Protein AF-A0A8G1UFB9-F1 (afdb_monomer_lite)

Organism: NCBI:txid88074

Secondary structure (DSSP, 8-state):
----PPPHHHHHHHGGGGHHHHHHHHHHHHHHHHHHPPPEEEEE--SSS-S-HHHHHHTT-EEETTSPEEETTEEESSTT-TTS-HHHHTT---EEEEESSTTGGGEEEPPPEEETTEEE--EEE-STTHHHHHTSSSTTTTHHHHHHHHHHHHT-

Foldseek 3Di:
DDDDDDPLVVLQVCAVVCQVVQLVLLVQLLVQLLVQAAWKKAKAADPPPPQDPQSVVSHRPIDGLLDFTRGPPDTASFALGPPDDCVRRPPGPMHMDIGSRQQSVQWDKAGWDDDRSDIDIDIDGPDVCSVVQCCGPDGSHVSNVVSNVVSVVVVD

Sequence (156 aa):
MARLELPADIAERLAPLLRRHTERLAEEVAEEARRRAPAAKTWHTQEDGNARPSHQAADGQTVPAPLPFSVGNTTLDRPRDPDGPVEETAGCRCTVTEDPEAVAATITAGKAATSGTRVRATVTCDYPRAAEAEYAHGDGSHFMGAAASEVANRHR

Radius of gyration: 22.34 Å; chains: 1; bounding box: 70×24×60 Å

Structure (mmCIF, N/CA/C/O backbone):
data_AF-A0A8G1UFB9-F1
#
_entry.id   AF-A0A8G1UFB9-F1
#
loop_
_atom_site.group_PDB
_atom_site.id
_atom_site.type_symbol
_atom_site.label_atom_id
_atom_site.label_alt_id
_atom_site.label_comp_id
_atom_site.label_asym_id
_atom_site.label_entity_id
_atom_site.label_seq_id
_atom_site.pdbx_PDB_ins_code
_atom_site.Cartn_x
_atom_site.Cartn_y
_atom_site.Cartn_z
_atom_site.occupancy
_atom_site.B_iso_or_equiv
_atom_site.auth_seq_id
_atom_site.auth_comp_id
_atom_site.auth_asym_id
_atom_site.auth_atom_id
_atom_site.pdbx_PDB_model_num
ATOM 1 N N . MET A 1 1 ? -44.504 2.235 21.136 1.00 54.19 1 MET A N 1
ATOM 2 C CA . MET A 1 1 ? -43.223 1.494 21.158 1.00 54.19 1 MET A CA 1
ATOM 3 C C . MET A 1 1 ? -42.337 2.179 22.189 1.00 54.19 1 MET A C 1
ATOM 5 O O . MET A 1 1 ? -42.102 3.369 22.033 1.00 54.19 1 MET A O 1
ATOM 9 N N . ALA A 1 2 ? -41.956 1.512 23.282 1.00 59.94 2 ALA A N 1
ATOM 10 C CA . ALA A 1 2 ? -41.080 2.115 24.291 1.00 59.94 2 ALA A CA 1
ATOM 11 C C . ALA A 1 2 ? -39.619 1.987 23.825 1.00 59.94 2 ALA A C 1
ATOM 13 O O . ALA A 1 2 ? -39.146 0.874 23.612 1.00 59.94 2 ALA A O 1
ATOM 14 N N . ARG A 1 3 ? -38.931 3.117 23.622 1.00 69.81 3 ARG A N 1
ATOM 15 C CA . ARG A 1 3 ? -37.498 3.190 23.299 1.00 69.81 3 ARG A CA 1
ATOM 16 C C . ARG A 1 3 ? -36.803 3.841 24.490 1.00 69.81 3 ARG A C 1
ATOM 18 O O . ARG A 1 3 ? -37.131 4.970 24.834 1.00 69.81 3 ARG A O 1
ATOM 25 N N . LEU A 1 4 ? -35.887 3.117 25.119 1.00 73.81 4 LEU A N 1
ATOM 26 C CA . LEU A 1 4 ? -35.031 3.628 26.184 1.00 73.81 4 LEU A CA 1
ATOM 27 C C . LEU A 1 4 ? -33.606 3.698 25.634 1.00 73.81 4 LEU A C 1
ATOM 29 O O . LEU A 1 4 ? -33.082 2.685 25.176 1.00 73.81 4 LEU A O 1
ATOM 33 N N . GLU A 1 5 ? -32.999 4.879 25.663 1.00 79.31 5 GLU A N 1
ATOM 34 C CA . GLU A 1 5 ? -31.569 5.044 25.400 1.00 79.31 5 GLU A CA 1
ATOM 35 C C . GLU A 1 5 ? -30.825 5.042 26.733 1.00 79.31 5 GLU A C 1
ATOM 37 O O . GLU A 1 5 ? -31.351 5.511 27.746 1.00 79.31 5 GLU A O 1
ATOM 42 N N . LEU A 1 6 ? -29.621 4.470 26.752 1.00 79.12 6 LEU A N 1
ATOM 43 C CA . LEU A 1 6 ? -28.806 4.497 27.958 1.00 79.12 6 LEU A CA 1
ATOM 44 C C . LEU A 1 6 ? -28.476 5.956 28.297 1.00 79.12 6 LEU A C 1
ATOM 46 O O . LEU A 1 6 ? -28.039 6.694 27.409 1.00 79.12 6 LEU A O 1
ATOM 50 N N . PRO A 1 7 ? -28.658 6.379 29.556 1.00 83.31 7 PRO A N 1
ATOM 51 C CA . PRO A 1 7 ? -28.252 7.710 29.966 1.00 83.31 7 PRO A CA 1
ATOM 52 C C . PRO A 1 7 ? -26.728 7.867 29.808 1.00 83.31 7 PRO A C 1
ATOM 54 O O . PRO A 1 7 ? -25.963 6.896 29.869 1.00 83.31 7 PRO A O 1
ATOM 57 N N . ALA A 1 8 ? -26.292 9.098 29.522 1.00 79.88 8 ALA A N 1
ATOM 58 C CA . ALA A 1 8 ? -24.914 9.394 29.121 1.00 79.88 8 ALA A CA 1
ATOM 59 C C . ALA A 1 8 ? -23.877 8.981 30.182 1.00 79.88 8 ALA A C 1
ATOM 61 O O . ALA A 1 8 ? -22.790 8.530 29.830 1.00 79.88 8 ALA A O 1
ATOM 62 N N . ASP A 1 9 ? -24.241 9.044 31.463 1.00 84.69 9 ASP A N 1
ATOM 63 C CA . ASP A 1 9 ? -23.411 8.632 32.598 1.00 84.69 9 ASP A CA 1
ATOM 64 C C . ASP A 1 9 ? -23.042 7.138 32.551 1.00 84.69 9 ASP A C 1
ATOM 66 O O . ASP A 1 9 ? -21.901 6.756 32.820 1.00 84.69 9 ASP A O 1
ATOM 70 N N . ILE A 1 10 ? -23.986 6.276 32.166 1.00 86.06 10 ILE A N 1
ATOM 71 C CA . ILE A 1 10 ? -23.747 4.840 32.004 1.00 86.06 10 ILE A CA 1
ATOM 72 C C . ILE A 1 10 ? -22.905 4.598 30.751 1.00 86.06 10 ILE A C 1
ATOM 74 O O . ILE A 1 10 ? -21.938 3.837 30.799 1.00 86.06 10 ILE A O 1
ATOM 78 N N . ALA A 1 11 ? -23.230 5.259 29.639 1.00 83.31 11 ALA A N 1
ATOM 79 C CA . ALA A 1 11 ? -22.499 5.100 28.384 1.00 83.31 11 ALA A CA 1
ATOM 80 C C . ALA A 1 11 ? -21.018 5.516 28.507 1.00 83.31 11 ALA A C 1
ATOM 82 O O . ALA A 1 11 ? -20.136 4.806 28.019 1.00 83.31 11 ALA A O 1
ATOM 83 N N . GLU A 1 12 ? -20.723 6.611 29.212 1.00 87.88 12 GLU A N 1
ATOM 84 C CA . GLU A 1 12 ? -19.351 7.062 29.484 1.00 87.88 12 GLU A CA 1
ATOM 85 C C . GLU A 1 12 ? -18.579 6.086 30.377 1.00 87.88 12 GLU A C 1
ATOM 87 O O . GLU A 1 12 ? -17.395 5.846 30.147 1.00 87.88 12 GLU A O 1
ATOM 92 N N . ARG A 1 13 ? -19.238 5.458 31.359 1.00 87.50 13 ARG A N 1
ATOM 93 C CA . ARG A 1 13 ? -18.609 4.429 32.207 1.00 87.50 13 ARG A CA 1
ATOM 94 C C . ARG A 1 13 ? -18.322 3.134 31.450 1.00 87.50 13 ARG A C 1
ATOM 96 O O . ARG A 1 13 ? -17.353 2.447 31.771 1.00 87.50 13 ARG A O 1
ATOM 103 N N . LEU A 1 14 ? -19.151 2.793 30.464 1.00 88.94 14 LEU A N 1
ATOM 104 C CA . LEU A 1 14 ? -18.973 1.599 29.637 1.00 88.94 14 LEU A CA 1
ATOM 105 C C . LEU A 1 14 ? -17.891 1.783 28.566 1.00 88.94 14 LEU A C 1
ATOM 107 O O . LEU A 1 14 ? -17.194 0.820 28.249 1.00 88.94 14 LEU A O 1
ATOM 111 N N . ALA A 1 15 ? -17.709 2.992 28.028 1.00 88.50 15 ALA A N 1
ATOM 112 C CA . ALA A 1 15 ? -16.783 3.228 26.920 1.00 88.50 15 ALA A CA 1
ATOM 113 C C . ALA A 1 15 ? -15.338 2.748 27.205 1.00 88.50 15 ALA A C 1
ATOM 115 O O . ALA A 1 15 ? -14.804 1.987 26.396 1.00 88.50 15 ALA A O 1
ATOM 116 N N . PRO A 1 16 ? -14.690 3.051 28.349 1.00 91.00 16 PRO A N 1
ATOM 117 C CA . PRO A 1 16 ? -13.357 2.526 28.657 1.00 91.00 16 PRO A CA 1
ATOM 118 C C . PRO A 1 16 ? -13.269 0.992 28.704 1.00 91.00 16 PRO A C 1
ATOM 120 O O . PRO A 1 16 ? -12.209 0.440 28.404 1.00 91.00 16 PRO A O 1
ATOM 123 N N . LEU A 1 17 ? -14.360 0.290 29.036 1.00 92.31 17 LEU A N 1
ATOM 124 C CA . LEU A 1 17 ? -14.384 -1.179 29.093 1.00 92.31 17 LEU A CA 1
ATOM 125 C C . LEU A 1 17 ? -14.235 -1.809 27.702 1.00 92.31 17 LEU A C 1
ATOM 127 O O . LEU A 1 17 ? -13.686 -2.901 27.569 1.00 92.31 17 LEU A O 1
ATOM 131 N N . LEU A 1 18 ? -14.660 -1.097 26.656 1.00 93.25 18 LEU A N 1
ATOM 132 C CA . LEU A 1 18 ? -14.557 -1.546 25.267 1.00 93.25 18 LEU A CA 1
ATOM 133 C C . LEU A 1 18 ? -13.177 -1.287 24.651 1.00 93.25 18 LEU A C 1
ATOM 135 O O . LEU A 1 18 ? -12.921 -1.725 23.529 1.00 93.25 18 LEU A O 1
ATOM 139 N N . ARG A 1 19 ? -12.268 -0.608 25.364 1.00 92.75 19 ARG A N 1
ATOM 140 C CA . ARG A 1 19 ? -10.953 -0.218 24.839 1.00 92.75 19 ARG A CA 1
ATOM 141 C C . ARG A 1 19 ? -10.148 -1.416 24.338 1.00 92.75 19 ARG A C 1
ATOM 143 O O . ARG A 1 19 ? -9.769 -1.439 23.174 1.00 92.75 19 ARG A O 1
ATOM 150 N N . ARG A 1 20 ? -9.978 -2.440 25.182 1.00 93.50 20 ARG A N 1
ATOM 151 C CA . ARG A 1 20 ? -9.235 -3.666 24.827 1.00 93.50 20 ARG A CA 1
ATOM 152 C C . ARG A 1 20 ? -9.873 -4.412 23.659 1.00 93.50 20 ARG A C 1
ATOM 154 O O . ARG A 1 20 ? -9.170 -4.940 22.809 1.00 93.50 20 ARG A O 1
ATOM 161 N N . HIS A 1 21 ? -11.204 -4.460 23.624 1.00 94.62 21 HIS A N 1
ATOM 162 C CA . HIS A 1 21 ? -11.921 -5.108 22.531 1.00 94.62 21 HIS A CA 1
ATOM 163 C C . HIS A 1 21 ? -11.710 -4.356 21.210 1.00 94.62 21 HIS A C 1
ATOM 165 O O . HIS A 1 21 ? -11.428 -4.978 20.194 1.00 94.62 21 HIS A O 1
ATOM 171 N N . THR A 1 22 ? -11.760 -3.022 21.247 1.00 94.94 22 THR A N 1
ATOM 172 C CA . THR A 1 22 ? -11.506 -2.165 20.079 1.00 94.94 22 THR A CA 1
ATOM 173 C C . THR A 1 22 ? -10.062 -2.293 19.590 1.00 94.94 22 THR A C 1
ATOM 175 O O . THR A 1 22 ? -9.837 -2.375 18.390 1.00 94.94 22 THR A O 1
ATOM 178 N N . GLU A 1 23 ? -9.087 -2.353 20.501 1.00 95.75 23 GLU A N 1
ATOM 179 C CA . GLU A 1 23 ? -7.671 -2.584 20.167 1.00 95.75 23 GLU A CA 1
ATOM 180 C C . GLU A 1 23 ? -7.467 -3.946 19.495 1.00 95.75 23 GLU A C 1
ATOM 182 O O . GLU A 1 23 ? -6.781 -4.028 18.483 1.00 95.75 23 GLU A O 1
ATOM 187 N N . ARG A 1 24 ? -8.122 -5.002 19.993 1.00 96.06 24 ARG A N 1
ATOM 188 C CA . ARG A 1 24 ? -8.067 -6.329 19.365 1.00 96.06 24 ARG A CA 1
ATOM 189 C C . ARG A 1 24 ? -8.657 -6.323 17.953 1.00 96.06 24 ARG A C 1
ATOM 191 O O . ARG A 1 24 ? -8.034 -6.855 17.048 1.00 96.06 24 ARG A O 1
ATOM 198 N N . LEU A 1 25 ? -9.819 -5.695 17.757 1.00 95.88 25 LEU A N 1
ATOM 199 C CA . LEU A 1 25 ? -10.419 -5.567 16.424 1.00 95.88 25 LEU A CA 1
ATOM 200 C C . LEU A 1 25 ? -9.524 -4.765 15.470 1.00 95.88 25 LEU A C 1
ATOM 202 O O . LEU A 1 25 ? -9.420 -5.109 14.299 1.00 95.88 25 LEU A O 1
ATOM 206 N N . ALA A 1 26 ? -8.862 -3.715 15.959 1.00 96.44 26 ALA A N 1
ATOM 207 C CA . ALA A 1 26 ? -7.911 -2.954 15.156 1.00 96.44 26 ALA A CA 1
ATOM 208 C C . ALA A 1 26 ? -6.693 -3.795 14.748 1.00 96.44 26 ALA A C 1
ATOM 210 O O . ALA A 1 26 ? -6.238 -3.668 13.616 1.00 96.44 26 ALA A O 1
ATOM 211 N N . GLU A 1 27 ? -6.199 -4.670 15.628 1.00 97.56 27 GLU A N 1
ATOM 212 C CA . GLU A 1 27 ? -5.125 -5.606 15.282 1.00 97.56 27 GLU A CA 1
ATOM 213 C C . GLU A 1 27 ? -5.583 -6.640 14.248 1.00 97.56 27 GLU A C 1
ATOM 215 O O . GLU A 1 27 ? -4.875 -6.876 13.278 1.00 97.56 27 GLU A O 1
ATOM 220 N N . GLU A 1 28 ? -6.794 -7.189 14.382 1.00 97.06 28 GLU A N 1
ATOM 221 C CA . GLU A 1 28 ? -7.368 -8.092 13.372 1.00 97.06 28 GLU A CA 1
ATOM 222 C C . GLU A 1 28 ? -7.484 -7.405 11.998 1.00 97.06 28 GLU A C 1
ATOM 224 O O . GLU A 1 28 ? -7.166 -8.007 10.972 1.00 97.06 28 GLU A O 1
ATOM 229 N N . VAL A 1 29 ? -7.890 -6.128 11.966 1.00 97.38 29 VAL A N 1
ATOM 230 C CA . VAL A 1 29 ? -7.910 -5.326 10.729 1.00 97.38 29 VAL A CA 1
ATOM 231 C C . VAL A 1 29 ? -6.500 -5.114 10.190 1.00 97.38 29 VAL A C 1
ATOM 233 O O . VAL A 1 29 ? -6.298 -5.228 8.985 1.00 97.38 29 VAL A O 1
ATOM 236 N N . ALA A 1 30 ? -5.525 -4.813 11.048 1.00 97.31 30 ALA A N 1
ATOM 237 C CA . ALA A 1 30 ? -4.143 -4.620 10.629 1.00 97.31 30 ALA A CA 1
ATOM 238 C C . ALA A 1 30 ? -3.535 -5.911 10.060 1.00 97.31 30 ALA A C 1
ATOM 240 O O . ALA A 1 30 ? -2.867 -5.862 9.032 1.00 97.31 30 ALA A O 1
ATOM 241 N N . GLU A 1 31 ? -3.798 -7.071 10.667 1.00 97.25 31 GLU A N 1
ATOM 242 C CA . GLU A 1 31 ? -3.378 -8.371 10.136 1.00 97.25 31 GLU A CA 1
ATOM 243 C C . GLU A 1 31 ? -3.986 -8.661 8.764 1.00 97.25 31 GLU A C 1
ATOM 245 O O . GLU A 1 31 ? -3.275 -9.089 7.855 1.00 97.25 31 GLU A O 1
ATOM 250 N N . GLU A 1 32 ? -5.283 -8.412 8.598 1.00 96.75 32 GLU A N 1
ATOM 251 C CA . GLU A 1 32 ? -5.959 -8.612 7.318 1.00 96.75 32 GLU A CA 1
ATOM 252 C C . GLU A 1 32 ? -5.442 -7.630 6.253 1.00 96.75 32 GLU A C 1
ATOM 254 O O . GLU A 1 32 ? -5.176 -8.022 5.118 1.00 96.75 32 GLU A O 1
ATOM 259 N N . ALA A 1 33 ? -5.194 -6.372 6.629 1.00 96.19 33 ALA A N 1
ATOM 260 C CA . ALA A 1 33 ? -4.599 -5.376 5.744 1.00 96.19 33 ALA A CA 1
ATOM 261 C C . ALA A 1 33 ? -3.176 -5.770 5.322 1.00 96.19 33 ALA A C 1
ATOM 263 O O . ALA A 1 33 ? -2.841 -5.642 4.150 1.0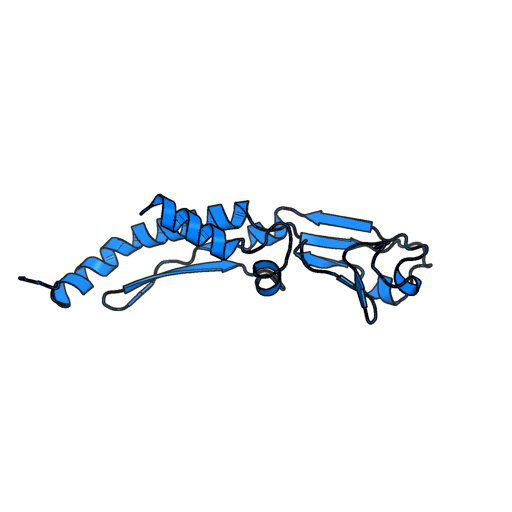0 96.19 33 ALA A O 1
ATOM 264 N N . ARG A 1 34 ? -2.359 -6.324 6.231 1.00 96.50 34 ARG A N 1
ATOM 265 C CA . ARG A 1 34 ? -1.020 -6.856 5.914 1.00 96.50 34 ARG A CA 1
ATOM 266 C C . ARG A 1 34 ? -1.062 -8.013 4.923 1.00 96.50 34 ARG A C 1
ATOM 268 O O . ARG A 1 34 ? -0.224 -8.065 4.034 1.00 96.50 34 ARG A O 1
ATOM 275 N N . ARG A 1 35 ? -2.042 -8.915 5.038 1.00 95.00 35 ARG A N 1
ATOM 276 C CA . ARG A 1 35 ? -2.228 -10.035 4.091 1.00 95.00 35 ARG A CA 1
ATOM 277 C C . ARG A 1 35 ? -2.620 -9.570 2.690 1.00 95.00 35 ARG A C 1
ATOM 279 O O . ARG A 1 35 ? -2.336 -10.264 1.721 1.00 95.00 35 ARG A O 1
ATOM 286 N N . ARG A 1 36 ? -3.311 -8.434 2.605 1.00 94.75 36 ARG A N 1
ATOM 287 C CA . ARG A 1 36 ? -3.820 -7.848 1.359 1.00 94.75 36 ARG A CA 1
ATOM 288 C C . ARG A 1 36 ? -2.894 -6.789 0.771 1.00 94.75 36 ARG A C 1
ATOM 290 O O . ARG A 1 36 ? -3.133 -6.357 -0.353 1.00 94.75 36 ARG A O 1
ATOM 297 N N . ALA A 1 37 ? -1.899 -6.338 1.532 1.00 94.88 37 ALA A N 1
ATOM 298 C CA . ALA A 1 37 ? -1.005 -5.272 1.124 1.00 94.88 37 ALA A CA 1
ATOM 299 C C . ALA A 1 37 ? -0.293 -5.649 -0.187 1.00 94.88 37 ALA A C 1
ATOM 301 O O . ALA A 1 37 ? 0.168 -6.785 -0.325 1.00 94.88 37 ALA A O 1
ATOM 302 N N . PRO A 1 38 ? -0.196 -4.721 -1.154 1.00 95.12 38 PRO A N 1
ATOM 303 C CA . PRO A 1 38 ? 0.577 -4.967 -2.361 1.00 95.12 38 PRO A CA 1
ATOM 304 C C . PRO A 1 38 ? 2.065 -5.103 -2.024 1.00 95.12 38 PRO A C 1
ATOM 306 O O . PRO A 1 38 ? 2.557 -4.487 -1.079 1.00 95.12 38 PRO A O 1
ATOM 309 N N . ALA A 1 39 ? 2.805 -5.836 -2.855 1.00 95.31 39 ALA A N 1
ATOM 310 C CA . ALA A 1 39 ? 4.263 -5.774 -2.829 1.00 95.31 39 ALA A CA 1
ATOM 311 C C . ALA A 1 39 ? 4.751 -4.346 -3.135 1.00 95.31 39 ALA A C 1
ATOM 313 O O . ALA A 1 39 ? 4.035 -3.547 -3.742 1.00 95.31 39 ALA A O 1
ATOM 314 N N . ALA A 1 40 ? 5.983 -4.019 -2.765 1.00 95.94 40 ALA A N 1
ATOM 315 C CA . ALA A 1 40 ? 6.707 -2.896 -3.347 1.00 95.94 40 ALA A CA 1
ATOM 316 C C . ALA A 1 40 ? 7.587 -3.391 -4.492 1.00 95.94 40 ALA A C 1
ATOM 318 O O . ALA A 1 40 ? 8.107 -4.501 -4.447 1.00 95.94 40 ALA A O 1
ATOM 319 N N . LYS A 1 41 ? 7.789 -2.557 -5.506 1.00 95.94 41 LYS A N 1
ATOM 320 C CA . LYS A 1 41 ? 8.693 -2.827 -6.619 1.00 95.94 41 LYS A CA 1
ATOM 321 C C . LYS A 1 41 ? 9.728 -1.718 -6.740 1.00 95.94 41 LYS A C 1
ATOM 323 O O . LYS A 1 41 ? 9.388 -0.538 -6.641 1.00 95.94 41 LYS A O 1
ATOM 328 N N . THR A 1 42 ? 10.977 -2.105 -6.978 1.00 97.25 42 THR A N 1
ATOM 329 C CA . THR A 1 42 ? 12.116 -1.192 -7.126 1.00 97.25 42 THR A CA 1
ATOM 330 C C . THR A 1 42 ? 12.699 -1.304 -8.523 1.00 97.25 42 THR A C 1
ATOM 332 O O . THR A 1 42 ? 12.941 -2.408 -9.015 1.00 97.25 42 THR A O 1
ATOM 335 N N . TRP A 1 43 ? 12.925 -0.159 -9.158 1.00 96.94 43 TRP A N 1
ATOM 336 C CA . TRP A 1 43 ? 13.563 -0.067 -10.463 1.00 96.94 43 TRP A CA 1
ATOM 337 C C . TRP A 1 43 ? 15.085 -0.120 -10.334 1.00 96.94 43 TRP A C 1
ATOM 339 O O . TRP A 1 43 ? 15.665 0.655 -9.578 1.00 96.94 43 TRP A O 1
ATOM 349 N N . HIS A 1 44 ? 15.723 -0.986 -11.119 1.00 96.19 44 HIS A N 1
ATOM 350 C CA . HIS A 1 44 ? 17.178 -1.117 -11.188 1.00 96.19 44 HIS A CA 1
ATOM 351 C C . HIS A 1 44 ? 17.657 -0.931 -12.616 1.00 96.19 44 HIS A C 1
ATOM 353 O O . HIS A 1 44 ? 17.236 -1.631 -13.542 1.00 96.19 44 HIS A O 1
ATOM 359 N N . THR A 1 45 ? 18.566 0.005 -12.805 1.00 94.19 45 THR A N 1
ATOM 360 C CA . THR A 1 45 ? 19.181 0.305 -14.084 1.00 94.19 45 THR A CA 1
ATOM 361 C C . THR A 1 45 ? 20.457 -0.505 -14.264 1.00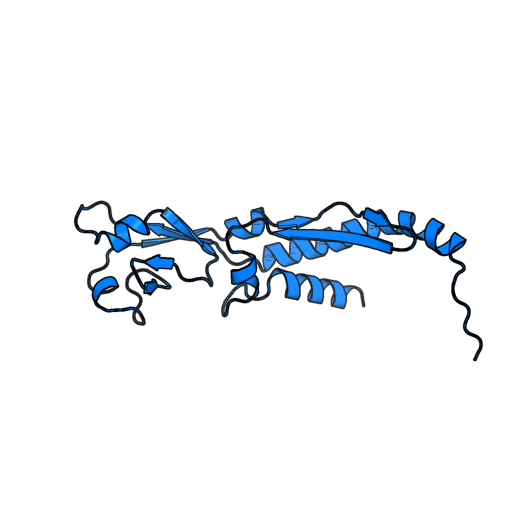 94.19 45 THR A C 1
ATOM 363 O O . THR A 1 45 ? 21.263 -0.659 -13.356 1.00 94.19 45 THR A O 1
ATOM 366 N N . GLN A 1 46 ? 20.658 -1.032 -15.473 1.00 89.19 46 GLN A N 1
ATOM 367 C CA . GLN A 1 46 ? 21.888 -1.744 -15.802 1.00 89.19 46 GLN A CA 1
ATOM 368 C C . GLN A 1 46 ? 23.080 -0.772 -15.784 1.00 89.19 46 GLN A C 1
ATOM 370 O O . GLN A 1 46 ? 23.134 0.161 -16.588 1.00 89.19 46 GLN A O 1
ATOM 375 N N . GLU A 1 47 ? 24.065 -1.030 -14.923 1.00 83.00 47 GLU A N 1
ATOM 376 C CA . GLU A 1 47 ? 25.274 -0.206 -14.743 1.00 83.00 47 GLU A CA 1
ATOM 377 C C . GLU A 1 47 ? 26.330 -0.403 -15.850 1.00 83.00 47 GLU A C 1
ATOM 379 O O . GLU A 1 47 ? 27.524 -0.524 -15.596 1.00 83.00 47 GLU A O 1
ATOM 384 N N . ASP A 1 48 ? 25.917 -0.462 -17.115 1.00 85.25 48 ASP A N 1
ATOM 385 C CA . ASP A 1 48 ? 26.848 -0.601 -18.247 1.00 85.25 48 ASP A CA 1
ATOM 386 C C . ASP A 1 48 ? 27.133 0.716 -18.983 1.00 85.25 48 ASP A C 1
ATOM 388 O O . ASP A 1 48 ? 27.719 0.716 -20.066 1.00 85.25 48 ASP A O 1
ATOM 392 N N . GLY A 1 49 ? 26.692 1.839 -18.409 1.00 81.38 49 GLY A N 1
ATOM 393 C CA . GLY A 1 49 ? 26.921 3.186 -18.933 1.00 81.38 49 GLY A CA 1
ATOM 394 C C . GLY A 1 49 ? 26.059 3.583 -20.137 1.00 81.38 49 GLY A C 1
ATOM 395 O O . GLY A 1 49 ? 26.137 4.730 -20.566 1.00 81.38 49 GLY A O 1
ATOM 396 N N . ASN A 1 50 ? 25.214 2.692 -20.670 1.00 85.31 50 ASN A N 1
ATOM 397 C CA . ASN A 1 50 ? 24.374 2.979 -21.845 1.00 85.31 50 ASN A CA 1
ATOM 398 C C . ASN A 1 50 ? 22.892 3.200 -21.501 1.00 85.31 50 ASN A C 1
ATOM 400 O O . ASN A 1 50 ? 22.047 3.300 -22.393 1.00 85.31 50 ASN A O 1
ATOM 404 N N . ALA A 1 51 ? 22.544 3.235 -20.215 1.00 88.62 51 ALA A N 1
ATOM 405 C CA . ALA A 1 51 ? 21.194 3.567 -19.789 1.00 88.62 51 ALA A CA 1
ATOM 406 C C . ALA A 1 51 ? 20.859 5.029 -20.117 1.00 88.62 51 ALA A C 1
ATOM 408 O O . ALA A 1 51 ? 21.687 5.919 -19.924 1.00 88.62 51 ALA A O 1
ATOM 409 N N . ARG A 1 52 ? 19.633 5.283 -20.585 1.00 91.38 52 ARG A N 1
ATOM 410 C CA . ARG A 1 52 ? 19.135 6.642 -20.847 1.00 91.38 52 ARG A CA 1
ATOM 411 C C . ARG A 1 52 ? 19.122 7.469 -19.554 1.00 91.38 52 ARG A C 1
ATOM 413 O O . ARG A 1 52 ? 18.866 6.892 -18.496 1.00 91.38 52 ARG A O 1
ATOM 420 N N . PRO A 1 53 ? 19.294 8.803 -19.613 1.00 92.44 53 PRO A N 1
ATOM 421 C CA . PRO A 1 53 ? 19.228 9.653 -18.421 1.00 92.44 53 PRO A CA 1
ATOM 422 C C . PRO A 1 53 ? 17.919 9.512 -17.629 1.00 92.44 53 PRO A C 1
ATOM 424 O O . PRO A 1 53 ? 17.944 9.515 -16.404 1.00 92.44 53 PRO A O 1
ATOM 427 N N . SER A 1 54 ? 16.785 9.322 -18.312 1.00 94.06 54 SER A N 1
ATOM 428 C CA . SER A 1 54 ? 15.474 9.057 -17.700 1.00 94.06 54 SER A CA 1
ATOM 429 C C . SER A 1 54 ? 15.454 7.770 -16.870 1.00 94.06 54 SER A C 1
ATOM 431 O O . SER A 1 54 ? 14.880 7.748 -15.786 1.00 94.06 54 SER A O 1
ATOM 433 N N . HIS A 1 55 ? 16.119 6.715 -17.344 1.00 94.25 55 HIS A N 1
ATOM 434 C CA . HIS A 1 55 ? 16.215 5.432 -16.645 1.00 94.25 55 HIS A CA 1
ATOM 435 C C . HIS A 1 55 ? 17.183 5.509 -15.467 1.00 94.25 55 HIS A C 1
ATOM 437 O O . HIS A 1 55 ? 16.882 4.989 -14.401 1.00 94.25 55 HIS A O 1
ATOM 443 N N . GLN A 1 56 ? 18.316 6.195 -15.644 1.00 93.38 56 GLN A N 1
ATOM 444 C CA . GLN A 1 56 ? 19.258 6.463 -14.555 1.00 93.38 56 GLN A CA 1
ATOM 445 C C . GLN A 1 56 ? 18.595 7.283 -13.440 1.00 93.38 56 GLN A C 1
ATOM 447 O O . GLN A 1 56 ? 18.811 7.005 -12.270 1.00 93.38 56 GLN A O 1
ATOM 452 N N . ALA A 1 57 ? 17.744 8.255 -13.785 1.00 93.88 57 ALA A N 1
ATOM 453 C CA . ALA A 1 57 ? 16.975 9.023 -12.807 1.00 93.88 57 ALA A CA 1
ATOM 454 C C . ALA A 1 57 ? 15.885 8.193 -12.106 1.00 93.88 57 ALA A C 1
ATOM 456 O O . ALA A 1 57 ? 15.527 8.490 -10.969 1.00 93.88 57 ALA A O 1
ATOM 457 N N . ALA A 1 58 ? 15.354 7.170 -12.778 1.00 94.81 58 ALA A N 1
ATOM 458 C CA . ALA A 1 58 ? 14.403 6.229 -12.197 1.00 94.81 58 ALA A CA 1
ATOM 459 C C . ALA A 1 58 ? 15.078 5.142 -11.343 1.00 94.81 58 ALA A C 1
ATOM 461 O O . ALA A 1 58 ? 14.376 4.385 -10.678 1.00 94.81 58 ALA A O 1
ATOM 462 N N . ASP A 1 59 ? 16.407 5.046 -11.353 1.00 95.12 59 ASP A N 1
ATOM 463 C CA . ASP A 1 59 ? 17.149 4.049 -10.588 1.00 95.12 59 ASP A CA 1
ATOM 464 C C . ASP A 1 59 ? 16.916 4.180 -9.076 1.00 95.12 59 ASP A C 1
ATOM 466 O O . ASP A 1 59 ? 16.880 5.279 -8.523 1.00 95.12 59 ASP A O 1
ATOM 470 N N . GLY A 1 60 ? 16.679 3.049 -8.409 1.00 95.12 60 GLY A N 1
ATOM 471 C CA . GLY A 1 60 ? 16.330 2.989 -6.989 1.00 95.12 60 GLY A CA 1
ATOM 472 C C . GLY A 1 60 ? 14.907 3.453 -6.654 1.00 95.12 60 GLY A C 1
ATOM 473 O O . GLY A 1 60 ? 14.482 3.354 -5.498 1.00 95.12 60 GLY A O 1
ATOM 474 N N . GLN A 1 61 ? 14.132 3.926 -7.637 1.00 95.88 61 GLN A N 1
ATOM 475 C CA . GLN A 1 61 ? 12.741 4.308 -7.419 1.00 95.88 61 GLN A CA 1
ATOM 476 C C . GLN A 1 61 ? 11.949 3.100 -6.927 1.00 95.88 61 GLN A C 1
ATOM 478 O O . GLN A 1 61 ? 11.880 2.079 -7.609 1.00 95.88 61 GLN A O 1
ATOM 483 N N . THR A 1 62 ? 11.336 3.235 -5.753 1.00 96.69 62 THR A N 1
ATOM 484 C CA . THR A 1 62 ? 10.517 2.191 -5.136 1.00 96.69 62 THR A CA 1
ATOM 485 C C . THR A 1 62 ? 9.077 2.674 -5.015 1.00 96.69 62 THR A C 1
ATOM 487 O O . THR A 1 62 ? 8.827 3.754 -4.478 1.0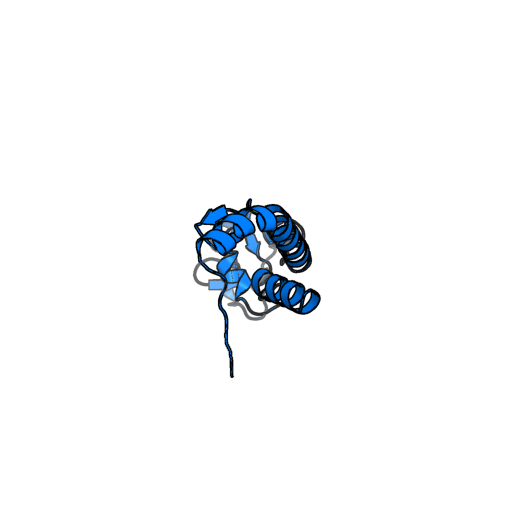0 96.69 62 THR A O 1
ATOM 490 N N . VAL A 1 63 ? 8.133 1.892 -5.535 1.00 95.81 63 VAL A N 1
ATOM 491 C CA . VAL A 1 63 ? 6.695 2.200 -5.523 1.00 95.81 63 VAL A CA 1
ATOM 492 C C . VAL A 1 63 ? 5.894 0.950 -5.150 1.00 95.81 63 VAL A C 1
ATOM 494 O O . VAL A 1 63 ? 6.355 -0.158 -5.419 1.00 95.81 63 VAL A O 1
ATOM 497 N N . PRO A 1 64 ? 4.690 1.076 -4.567 1.00 95.94 64 PRO A N 1
ATOM 498 C CA . PRO A 1 64 ? 3.757 -0.044 -4.485 1.00 95.94 64 PRO A CA 1
ATOM 499 C C . PRO A 1 64 ? 3.525 -0.676 -5.867 1.00 95.94 64 PRO A C 1
ATOM 501 O O . PRO A 1 64 ? 3.391 0.037 -6.861 1.00 95.94 64 PRO A O 1
ATOM 504 N N . ALA A 1 65 ? 3.445 -2.004 -5.932 1.00 94.25 65 ALA A N 1
ATOM 505 C CA . ALA A 1 65 ? 3.323 -2.797 -7.155 1.00 94.25 65 ALA A CA 1
ATOM 506 C C . ALA A 1 65 ? 2.243 -2.324 -8.150 1.00 94.25 65 ALA A C 1
ATOM 508 O O . ALA A 1 65 ? 2.565 -2.261 -9.343 1.00 94.25 65 ALA A O 1
ATOM 509 N N . PRO A 1 66 ? 1.017 -1.943 -7.725 1.00 93.50 66 PRO A N 1
ATOM 510 C CA . PRO A 1 66 ? -0.016 -1.491 -8.658 1.00 93.50 66 PRO A CA 1
ATOM 511 C C . PRO A 1 66 ? 0.217 -0.073 -9.201 1.00 93.50 66 PRO A C 1
ATOM 513 O O . PRO A 1 66 ? -0.516 0.368 -10.081 1.00 93.50 66 PRO A O 1
ATOM 516 N N . LEU A 1 67 ? 1.207 0.668 -8.691 1.00 94.38 67 LEU A N 1
ATOM 517 C CA . LEU A 1 67 ? 1.526 2.008 -9.179 1.00 94.38 67 LEU A CA 1
ATOM 518 C C . LEU A 1 67 ? 2.628 1.966 -10.243 1.00 94.38 67 LEU A C 1
ATOM 520 O O . LEU A 1 67 ? 3.549 1.150 -10.150 1.00 94.38 67 LEU A O 1
ATOM 524 N N . PRO A 1 68 ? 2.599 2.868 -11.235 1.00 94.94 68 PRO A N 1
ATOM 525 C CA . PRO A 1 68 ? 3.668 2.958 -12.214 1.00 94.94 68 PRO A CA 1
ATOM 526 C C . PRO A 1 68 ? 4.882 3.727 -11.666 1.00 94.94 68 PRO A C 1
ATOM 528 O O . PRO A 1 68 ? 4.776 4.539 -10.733 1.00 94.94 68 PRO A O 1
ATOM 531 N N . PHE A 1 69 ? 6.036 3.491 -12.291 1.00 96.12 69 PHE A N 1
ATOM 532 C CA . PHE A 1 69 ? 7.262 4.263 -12.103 1.00 96.12 69 PHE A CA 1
ATOM 533 C C . PHE A 1 69 ? 7.229 5.539 -12.942 1.00 96.12 69 PHE A C 1
ATOM 535 O O . PHE A 1 69 ? 6.764 5.523 -14.081 1.00 96.12 69 PHE A O 1
ATOM 542 N N . SER A 1 70 ? 7.798 6.621 -12.423 1.00 95.69 70 SER A N 1
ATOM 543 C CA . SER A 1 70 ? 8.070 7.844 -13.182 1.00 95.69 70 SER A CA 1
ATOM 544 C C . SER A 1 70 ? 9.395 7.703 -13.932 1.00 95.69 70 SER A C 1
ATOM 546 O O . SER A 1 70 ? 10.441 7.561 -13.297 1.00 95.69 70 SER A O 1
ATOM 548 N N . VAL A 1 71 ? 9.368 7.746 -15.266 1.00 94.56 71 VAL A N 1
ATOM 549 C CA . VAL A 1 71 ? 10.555 7.616 -16.128 1.00 94.56 71 VAL A CA 1
ATOM 550 C C . VAL A 1 71 ? 10.556 8.769 -17.130 1.00 94.56 71 VAL A C 1
ATOM 552 O O . VAL A 1 71 ? 9.758 8.807 -18.063 1.00 94.56 71 VAL A O 1
ATOM 555 N N . GLY A 1 72 ? 11.434 9.754 -16.923 1.00 90.44 72 GLY A N 1
ATOM 556 C CA . GLY A 1 72 ? 11.436 10.976 -17.733 1.00 90.44 72 GLY A CA 1
ATOM 557 C C . GLY A 1 72 ? 10.109 11.740 -17.621 1.00 90.44 72 GLY A C 1
ATOM 558 O O . GLY A 1 72 ? 9.695 12.099 -16.522 1.00 90.44 72 GLY A O 1
ATOM 559 N N . ASN A 1 73 ? 9.448 11.978 -18.759 1.00 91.88 73 ASN A N 1
ATOM 560 C CA . ASN A 1 73 ? 8.147 12.661 -18.835 1.00 91.88 73 ASN A CA 1
ATOM 561 C C . ASN A 1 73 ? 6.955 11.691 -18.949 1.00 91.88 73 ASN A C 1
ATOM 563 O O . ASN A 1 73 ? 5.840 12.126 -19.232 1.00 91.88 73 ASN A O 1
ATOM 567 N N . THR A 1 74 ? 7.186 10.389 -18.778 1.00 93.19 74 THR A N 1
ATOM 568 C CA . THR A 1 74 ? 6.157 9.349 -18.871 1.00 93.19 74 THR A CA 1
ATOM 569 C C . THR A 1 74 ? 6.131 8.494 -17.608 1.00 93.19 74 THR A C 1
ATOM 571 O O . THR A 1 74 ? 6.995 8.593 -16.732 1.00 93.19 74 THR A O 1
ATOM 574 N N . THR A 1 75 ? 5.138 7.619 -17.533 1.00 94.81 75 THR A N 1
ATOM 575 C CA . THR A 1 75 ? 5.061 6.552 -16.544 1.00 94.81 75 THR A CA 1
ATOM 576 C C . THR A 1 75 ? 5.169 5.191 -17.221 1.00 94.81 75 THR A C 1
ATOM 578 O O . THR A 1 75 ? 4.638 5.020 -18.317 1.00 94.81 75 THR A O 1
ATOM 581 N N . LEU A 1 76 ? 5.850 4.240 -16.582 1.00 94.38 76 LEU A N 1
ATOM 582 C CA . LEU A 1 76 ? 5.977 2.853 -17.044 1.00 94.38 76 LEU A CA 1
ATOM 583 C C . LEU A 1 76 ? 5.625 1.897 -15.905 1.00 94.38 76 LEU A C 1
ATOM 585 O O . LEU A 1 76 ? 6.055 2.111 -14.769 1.00 94.38 76 LEU A O 1
ATOM 589 N N . ASP A 1 77 ? 4.920 0.807 -16.196 1.00 92.81 77 ASP A N 1
ATOM 590 C CA . ASP A 1 77 ? 4.605 -0.196 -15.173 1.00 92.81 77 ASP A CA 1
ATOM 591 C C . ASP A 1 77 ? 5.810 -1.075 -14.844 1.00 92.81 77 ASP A C 1
ATOM 593 O O . ASP A 1 77 ? 5.967 -1.534 -13.705 1.00 92.81 77 ASP A O 1
ATOM 597 N N . ARG A 1 78 ? 6.658 -1.314 -15.850 1.00 93.62 78 ARG A N 1
ATOM 598 C CA . ARG A 1 78 ? 7.838 -2.179 -15.781 1.00 93.62 78 ARG A CA 1
ATOM 599 C C . ARG A 1 78 ? 8.872 -1.815 -16.858 1.00 93.62 78 ARG A C 1
ATOM 601 O O . ARG A 1 78 ? 8.531 -1.186 -17.859 1.00 93.62 78 ARG A O 1
ATOM 608 N N . PRO A 1 79 ? 10.138 -2.235 -16.719 1.00 93.38 79 PRO A N 1
ATOM 609 C CA . PRO A 1 79 ? 11.103 -2.170 -17.808 1.00 93.38 79 PRO A CA 1
ATOM 610 C C . PRO A 1 79 ? 10.591 -2.885 -19.061 1.00 93.38 79 PRO A C 1
ATOM 612 O O . PRO A 1 79 ? 10.023 -3.971 -18.964 1.00 93.38 79 PRO A O 1
ATOM 615 N N . ARG A 1 80 ? 10.841 -2.298 -20.241 1.00 92.94 80 ARG A N 1
ATOM 616 C CA . ARG A 1 80 ? 10.349 -2.800 -21.543 1.00 92.94 80 ARG A CA 1
ATOM 617 C C . ARG A 1 80 ? 8.822 -2.919 -21.607 1.00 92.94 80 ARG A C 1
ATOM 619 O O . ARG A 1 80 ? 8.312 -3.855 -22.218 1.00 92.94 80 ARG A O 1
ATOM 626 N N . ASP A 1 81 ? 8.112 -2.001 -20.960 1.00 93.06 81 ASP A N 1
ATOM 627 C CA . ASP A 1 81 ? 6.654 -1.977 -21.001 1.00 93.06 81 ASP A CA 1
ATOM 628 C C . ASP A 1 81 ? 6.135 -1.950 -22.453 1.00 93.06 81 ASP A C 1
ATOM 630 O O . ASP A 1 81 ? 6.490 -1.026 -23.186 1.00 93.06 81 ASP A O 1
ATOM 634 N N . PRO A 1 82 ? 5.337 -2.931 -22.909 1.00 90.50 82 PRO A N 1
ATOM 635 C CA . PRO A 1 82 ? 4.797 -2.923 -24.269 1.00 90.50 82 PRO A CA 1
ATOM 636 C C . PRO A 1 82 ? 3.854 -1.747 -24.539 1.00 90.50 82 PRO A C 1
ATOM 638 O O . PRO A 1 82 ? 3.761 -1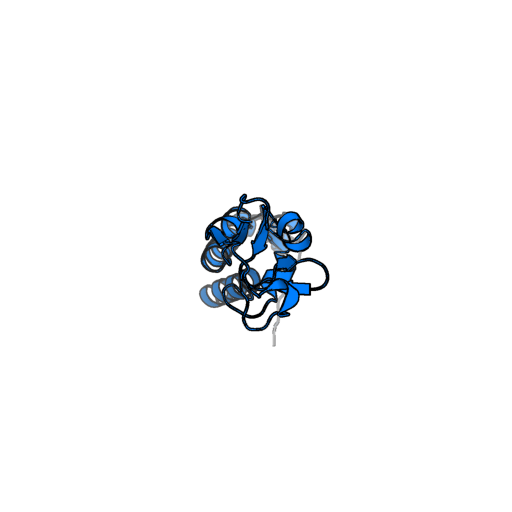.300 -25.679 1.00 90.50 82 PRO A O 1
ATOM 641 N N . ASP A 1 83 ? 3.187 -1.250 -23.495 1.00 91.38 83 ASP A N 1
ATOM 642 C CA . ASP A 1 83 ? 2.220 -0.151 -23.580 1.00 91.38 83 ASP A CA 1
ATOM 643 C C . ASP A 1 83 ? 2.885 1.233 -23.445 1.00 91.38 83 ASP A C 1
ATOM 645 O O . ASP A 1 83 ? 2.244 2.268 -23.637 1.00 91.38 83 ASP A O 1
ATOM 649 N N . GLY A 1 84 ? 4.183 1.263 -23.125 1.00 90.62 84 GLY A N 1
ATOM 650 C CA . GLY A 1 84 ? 4.954 2.486 -22.947 1.00 90.62 84 GLY A CA 1
ATOM 651 C C . GLY A 1 84 ? 5.563 3.031 -24.247 1.00 90.62 84 GLY A C 1
ATOM 652 O O . GLY A 1 84 ? 5.730 2.302 -25.229 1.00 90.62 84 GLY A O 1
ATOM 653 N N . PRO A 1 85 ? 5.965 4.313 -24.257 1.00 93.00 85 PRO A N 1
ATOM 654 C CA . PRO A 1 85 ? 6.610 4.935 -25.409 1.00 93.00 85 PRO A CA 1
ATOM 655 C C . PRO A 1 85 ? 7.885 4.198 -25.838 1.00 93.00 85 PRO A C 1
ATOM 657 O O . PRO A 1 85 ? 8.744 3.876 -25.012 1.00 93.00 85 PRO A O 1
ATOM 660 N N . VAL A 1 86 ? 8.034 3.977 -27.148 1.00 92.62 86 VAL A N 1
ATOM 661 C CA . VAL A 1 86 ? 9.162 3.243 -27.753 1.00 92.62 86 VAL A CA 1
ATOM 662 C C . VAL A 1 86 ? 10.503 3.875 -27.376 1.00 92.62 86 VAL A C 1
ATOM 664 O O . VAL A 1 86 ? 11.489 3.168 -27.164 1.00 92.62 86 VAL A O 1
ATOM 667 N N . GLU A 1 87 ? 10.545 5.199 -27.250 1.00 90.94 87 GLU A N 1
ATOM 668 C CA . GLU A 1 87 ? 11.720 5.961 -26.840 1.00 90.94 87 GLU A CA 1
ATOM 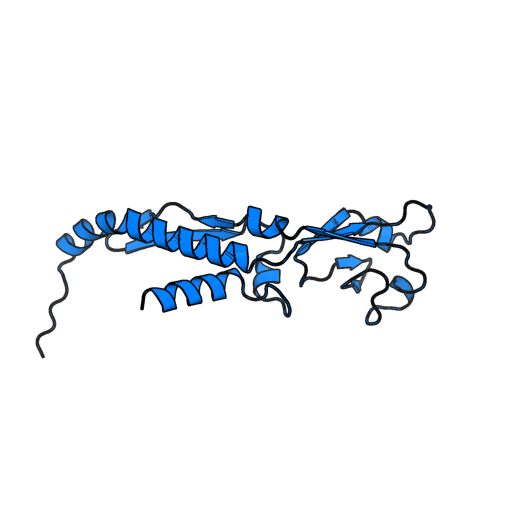669 C C . GLU A 1 87 ? 12.230 5.600 -25.440 1.00 90.94 87 GLU A C 1
ATOM 671 O O . GLU A 1 87 ? 13.439 5.653 -25.232 1.00 90.94 87 GLU A O 1
ATOM 676 N N . GLU A 1 88 ? 11.369 5.156 -24.521 1.00 91.62 88 GLU A N 1
ATOM 677 C CA . GLU A 1 88 ? 11.764 4.702 -23.180 1.00 91.62 88 GLU A CA 1
ATOM 678 C C . GLU A 1 88 ? 11.831 3.164 -23.095 1.00 91.62 88 GLU A C 1
ATOM 680 O O . GLU A 1 88 ? 12.609 2.591 -22.333 1.00 91.62 88 GLU A O 1
ATOM 685 N N . THR A 1 89 ? 11.097 2.431 -23.932 1.00 92.50 89 THR A N 1
ATOM 686 C CA . THR A 1 89 ? 10.962 0.971 -23.783 1.00 92.50 89 THR A CA 1
ATOM 687 C C . THR A 1 89 ? 11.916 0.179 -24.680 1.00 92.50 89 THR A C 1
ATOM 689 O O . THR A 1 89 ? 12.450 -0.855 -24.256 1.00 92.50 89 THR A O 1
ATOM 692 N N . ALA A 1 90 ? 12.223 0.672 -25.884 1.00 90.12 90 ALA A N 1
ATOM 693 C CA . ALA A 1 90 ? 13.044 -0.046 -26.857 1.00 90.12 90 ALA A CA 1
ATOM 694 C C . ALA A 1 90 ? 14.472 -0.257 -26.347 1.00 90.12 90 ALA A C 1
ATOM 696 O O . ALA A 1 90 ? 15.129 0.684 -25.906 1.00 90.12 90 ALA A O 1
ATOM 697 N N . GLY A 1 91 ? 14.975 -1.493 -26.397 1.00 88.62 91 GLY A N 1
ATOM 698 C CA . GLY A 1 91 ? 16.343 -1.813 -25.971 1.00 88.62 91 GLY A CA 1
ATOM 699 C C . GLY A 1 91 ? 16.635 -1.567 -24.483 1.00 88.62 91 GLY A C 1
ATOM 700 O O . GLY A 1 91 ? 17.797 -1.634 -24.080 1.00 88.62 91 GLY A O 1
ATOM 701 N N . CYS A 1 92 ? 15.612 -1.299 -23.658 1.00 90.56 92 CYS A N 1
ATOM 702 C CA . CYS A 1 92 ? 15.775 -1.144 -22.215 1.00 90.56 92 CYS A CA 1
ATOM 703 C C . CYS A 1 92 ? 16.394 -2.421 -21.621 1.00 90.56 92 CYS A C 1
ATOM 705 O O . CYS A 1 92 ? 16.071 -3.531 -22.037 1.00 90.56 92 CYS A O 1
ATOM 707 N N . ARG A 1 93 ? 17.316 -2.291 -20.668 1.00 91.12 93 ARG A N 1
ATOM 708 C CA . ARG A 1 93 ? 17.951 -3.426 -19.968 1.00 91.12 93 ARG A CA 1
ATOM 709 C C . ARG A 1 93 ? 17.797 -3.341 -18.451 1.00 91.12 93 ARG A C 1
ATOM 711 O O . ARG A 1 93 ? 18.402 -4.127 -17.742 1.00 91.12 93 ARG A O 1
ATOM 718 N N . CYS A 1 94 ? 16.976 -2.406 -17.980 1.00 94.00 94 CYS A N 1
ATOM 719 C CA . CYS A 1 94 ? 16.620 -2.287 -16.576 1.00 94.00 94 CYS A CA 1
ATOM 720 C C . CYS A 1 94 ? 15.845 -3.525 -16.109 1.00 94.00 94 CYS A C 1
ATOM 722 O O . CYS A 1 94 ? 15.178 -4.203 -16.897 1.00 94.00 94 CYS A O 1
ATOM 724 N N . THR A 1 95 ? 15.922 -3.785 -14.814 1.00 94.94 95 THR A N 1
ATOM 725 C CA . THR A 1 95 ?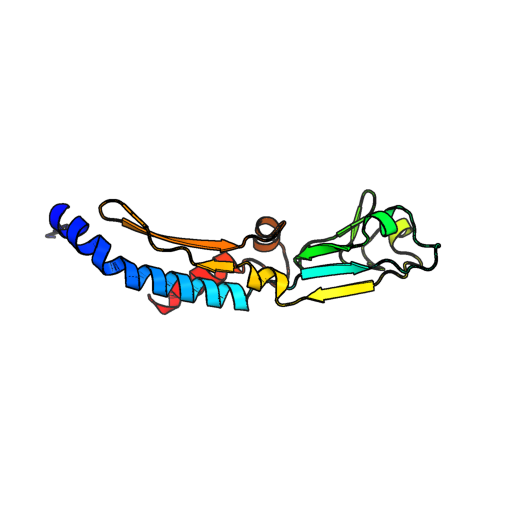 15.244 -4.879 -14.124 1.00 94.94 95 THR A CA 1
ATOM 726 C C . THR A 1 95 ? 14.429 -4.329 -12.965 1.00 94.94 95 THR A C 1
ATOM 728 O O . THR A 1 95 ? 14.654 -3.210 -12.514 1.00 94.94 95 THR A O 1
ATOM 731 N N . VAL A 1 96 ? 13.474 -5.113 -12.477 1.00 96.81 96 VAL A N 1
ATOM 732 C CA . VAL A 1 96 ? 12.696 -4.783 -11.282 1.00 96.81 96 VAL A CA 1
ATOM 733 C C . VAL A 1 96 ? 12.850 -5.906 -10.276 1.00 96.81 96 VAL A C 1
ATOM 735 O O . VAL A 1 96 ? 12.858 -7.078 -10.650 1.00 96.81 96 VAL A O 1
ATOM 738 N N . THR A 1 97 ? 12.976 -5.535 -9.009 1.00 96.56 97 THR A N 1
ATOM 739 C CA . THR A 1 97 ? 12.850 -6.463 -7.884 1.00 96.56 97 THR A CA 1
ATOM 740 C C . THR A 1 97 ? 11.588 -6.139 -7.113 1.00 96.56 97 THR A C 1
ATOM 742 O O . THR A 1 97 ? 11.231 -4.967 -6.987 1.00 96.56 97 THR A O 1
ATOM 745 N N . GLU A 1 98 ? 10.951 -7.161 -6.562 1.00 95.81 98 GLU A N 1
ATOM 746 C CA . GLU A 1 98 ? 9.757 -7.013 -5.738 1.00 95.81 98 GLU A CA 1
ATOM 747 C C . GLU A 1 98 ? 10.058 -7.417 -4.296 1.00 95.81 98 GLU A C 1
ATOM 749 O O . GLU A 1 98 ? 10.759 -8.398 -4.049 1.00 95.81 98 GLU A O 1
ATOM 754 N N . ASP A 1 99 ? 9.515 -6.652 -3.358 1.00 96.06 99 ASP A N 1
ATOM 755 C CA . ASP A 1 99 ? 9.503 -6.944 -1.932 1.00 96.06 99 ASP A CA 1
ATOM 756 C C . ASP A 1 99 ? 8.038 -7.061 -1.476 1.00 96.06 99 ASP A C 1
ATOM 758 O O . ASP A 1 99 ? 7.344 -6.043 -1.372 1.00 96.06 99 ASP A O 1
ATOM 762 N N . PRO A 1 100 ? 7.535 -8.284 -1.224 1.00 93.56 100 PRO A N 1
ATOM 763 C CA . PRO A 1 100 ? 6.150 -8.493 -0.817 1.00 93.56 100 PRO A CA 1
ATOM 764 C C . PRO A 1 100 ? 5.837 -7.952 0.585 1.00 93.56 100 PRO A C 1
ATOM 766 O O . PRO A 1 100 ? 4.670 -7.727 0.895 1.00 93.56 100 PRO A O 1
ATOM 769 N N . GLU A 1 101 ? 6.841 -7.733 1.437 1.00 94.56 101 GLU A N 1
ATOM 770 C CA . GLU A 1 101 ? 6.635 -7.342 2.834 1.00 94.56 101 GLU A CA 1
ATOM 771 C C . GLU A 1 101 ? 6.771 -5.832 3.056 1.00 94.56 101 GLU A C 1
ATOM 773 O O . GLU A 1 101 ? 6.244 -5.320 4.042 1.00 94.56 101 GLU A O 1
ATOM 778 N N . ALA A 1 102 ? 7.409 -5.096 2.140 1.00 94.75 102 ALA A N 1
ATOM 779 C CA . ALA A 1 102 ? 7.714 -3.672 2.304 1.00 94.75 102 ALA A CA 1
ATOM 780 C C . ALA A 1 102 ? 6.507 -2.796 2.690 1.00 94.75 102 ALA A C 1
ATOM 782 O O . ALA A 1 102 ? 6.614 -1.974 3.600 1.00 94.75 102 ALA A O 1
ATOM 783 N N . VAL A 1 103 ? 5.356 -2.957 2.023 1.00 94.19 103 VAL A N 1
ATOM 784 C CA . VAL A 1 103 ? 4.138 -2.188 2.348 1.00 94.19 103 VAL A CA 1
ATOM 785 C C . VAL A 1 103 ? 3.465 -2.747 3.601 1.00 94.19 103 VAL A C 1
ATOM 787 O O . VAL A 1 103 ? 3.043 -1.987 4.468 1.00 94.19 103 VAL A O 1
ATOM 790 N N . ALA A 1 104 ? 3.394 -4.074 3.733 1.00 95.44 104 ALA A N 1
ATOM 791 C CA . ALA A 1 104 ? 2.780 -4.730 4.885 1.00 95.44 104 ALA A CA 1
ATOM 792 C C . ALA A 1 104 ? 3.477 -4.354 6.206 1.00 95.44 104 ALA A C 1
ATOM 794 O O . ALA A 1 104 ? 2.818 -4.121 7.221 1.00 95.44 104 ALA A O 1
ATOM 795 N N . ALA A 1 105 ? 4.805 -4.243 6.196 1.00 95.56 105 ALA A N 1
ATOM 796 C CA . ALA A 1 105 ? 5.618 -3.945 7.369 1.00 95.56 105 ALA A CA 1
ATOM 797 C C . ALA A 1 105 ? 5.338 -2.559 7.978 1.00 95.56 105 ALA A C 1
ATOM 799 O O . ALA A 1 105 ? 5.602 -2.353 9.163 1.00 95.56 105 ALA A O 1
ATOM 800 N N . THR A 1 106 ? 4.778 -1.615 7.213 1.00 96.00 106 THR A N 1
ATOM 801 C CA . THR A 1 106 ? 4.448 -0.265 7.707 1.00 96.00 106 THR A CA 1
ATOM 802 C C . THR A 1 106 ? 3.022 -0.145 8.250 1.00 96.00 106 THR A C 1
ATOM 804 O O . THR A 1 106 ? 2.629 0.922 8.734 1.00 96.00 106 THR A O 1
ATOM 807 N N . ILE A 1 107 ? 2.231 -1.221 8.189 1.00 96.69 107 ILE A N 1
ATOM 808 C CA . ILE A 1 107 ? 0.851 -1.237 8.674 1.00 96.69 107 ILE A CA 1
ATOM 809 C C . ILE A 1 107 ? 0.829 -1.505 10.178 1.00 96.69 107 ILE A C 1
ATOM 811 O O . ILE A 1 107 ? 1.200 -2.584 10.650 1.00 96.69 107 ILE A O 1
ATOM 815 N N . THR A 1 108 ? 0.314 -0.538 10.935 1.00 96.69 108 THR A N 1
ATOM 816 C CA . THR A 1 108 ? 0.264 -0.583 12.401 1.00 96.69 108 THR A CA 1
ATOM 817 C C . THR A 1 108 ? -1.132 -0.282 12.941 1.00 96.69 108 THR A C 1
ATOM 819 O O . THR A 1 108 ? -1.850 0.580 12.428 1.00 96.69 108 THR A O 1
ATOM 822 N N . ALA A 1 109 ? -1.518 -0.983 14.011 1.00 96.06 109 ALA A N 1
ATOM 823 C CA . ALA A 1 109 ? -2.721 -0.688 14.780 1.00 96.06 109 ALA A CA 1
ATOM 824 C C . ALA A 1 109 ? -2.395 0.281 15.928 1.00 96.06 109 ALA A C 1
ATOM 826 O O . ALA A 1 109 ? -1.573 0.013 16.806 1.00 96.06 109 ALA A O 1
ATOM 827 N N . GLY A 1 110 ? -3.055 1.433 15.935 1.00 91.56 110 GLY A N 1
ATOM 828 C CA . GLY A 1 110 ? -2.963 2.425 16.996 1.00 91.56 110 GLY A CA 1
ATOM 829 C C . GLY A 1 110 ? -3.758 2.025 18.239 1.00 91.56 110 GLY A C 1
ATOM 830 O O . GLY A 1 110 ? -4.797 1.367 18.165 1.00 91.56 110 GLY A O 1
ATOM 831 N N . LYS A 1 111 ? -3.302 2.492 19.407 1.00 91.38 111 LYS A N 1
ATOM 832 C CA . LYS A 1 111 ? -4.026 2.310 20.675 1.00 91.38 111 LYS A CA 1
ATOM 833 C C . LYS A 1 111 ? -5.387 2.994 20.621 1.00 91.38 111 LYS A C 1
ATOM 835 O O . LYS A 1 111 ? -5.510 4.101 20.096 1.00 91.38 111 LYS A O 1
ATOM 840 N N . ALA A 1 112 ? -6.391 2.378 21.236 1.00 92.19 112 ALA A N 1
ATOM 841 C CA . ALA A 1 112 ? -7.719 2.962 21.247 1.00 92.19 112 ALA A CA 1
ATOM 842 C C . ALA A 1 112 ? -7.756 4.209 22.143 1.00 92.19 112 ALA A C 1
ATOM 844 O O . ALA A 1 112 ? -7.341 4.176 23.301 1.00 92.19 112 ALA A O 1
ATOM 845 N N . ALA A 1 113 ? -8.273 5.313 21.619 1.00 91.25 113 ALA A N 1
ATOM 846 C CA . ALA A 1 113 ? -8.572 6.522 22.368 1.00 91.25 113 ALA A CA 1
ATOM 847 C C . ALA A 1 113 ? -10.063 6.551 22.729 1.00 91.25 113 ALA A C 1
ATOM 849 O O . ALA A 1 113 ? -10.924 6.255 21.897 1.00 91.25 113 ALA A O 1
ATOM 850 N N . THR A 1 114 ? -10.369 6.927 23.969 1.00 90.31 114 THR A N 1
ATOM 851 C CA . THR A 1 114 ? -11.745 7.120 24.441 1.00 90.31 114 THR A CA 1
ATOM 852 C C . THR A 1 114 ? -12.052 8.613 24.481 1.00 90.31 114 THR A C 1
ATOM 854 O O . THR A 1 114 ? -11.264 9.394 25.010 1.00 90.31 114 THR A O 1
ATOM 857 N N . SER A 1 115 ? -13.197 9.009 23.933 1.00 89.31 115 SER A N 1
ATOM 858 C CA . SER A 1 115 ? -13.715 10.375 23.976 1.00 89.31 115 SER A CA 1
ATOM 859 C C . SER A 1 115 ? -15.206 10.316 24.307 1.00 89.31 115 SER A C 1
ATOM 861 O O . SER A 1 115 ? -16.020 9.926 23.465 1.00 89.31 115 SER A O 1
ATOM 863 N N . GLY A 1 116 ? -15.547 10.627 25.563 1.00 87.62 116 GLY A N 1
ATOM 864 C CA . GLY A 1 116 ? -16.901 10.476 26.102 1.00 87.62 116 GLY A CA 1
ATOM 865 C C . GLY A 1 116 ? -17.415 9.045 25.932 1.00 87.62 116 GLY A C 1
ATOM 866 O O . GLY A 1 116 ? -16.824 8.092 26.435 1.00 87.62 116 GLY A O 1
ATOM 867 N N . THR A 1 117 ? -18.487 8.894 25.158 1.00 90.00 117 THR A N 1
ATOM 868 C CA . THR A 1 117 ? -19.149 7.611 24.876 1.00 90.00 117 THR A CA 1
ATOM 869 C C . THR A 1 117 ? -18.543 6.829 23.706 1.00 90.00 117 THR A C 1
ATOM 871 O O . THR A 1 117 ? -19.010 5.733 23.396 1.00 90.00 117 THR A O 1
ATOM 874 N N . ARG A 1 118 ? -17.516 7.359 23.025 1.00 89.31 118 ARG A N 1
ATOM 875 C CA . ARG A 1 118 ? -16.923 6.737 21.833 1.00 89.31 118 ARG A CA 1
ATOM 876 C C . ARG A 1 118 ? -15.514 6.226 22.113 1.00 89.31 118 ARG A C 1
ATOM 878 O O . ARG A 1 118 ? -14.673 6.938 22.657 1.00 89.31 118 ARG A O 1
ATOM 885 N N . VAL A 1 119 ? -15.239 5.013 21.646 1.00 92.62 119 VAL A N 1
ATOM 886 C CA . VAL A 1 119 ? -13.890 4.444 21.558 1.00 92.62 119 VAL A CA 1
ATOM 887 C C . VAL A 1 119 ? -13.477 4.401 20.092 1.00 92.62 119 VAL A C 1
ATOM 889 O O . VAL A 1 119 ? -14.272 4.008 19.239 1.00 92.62 119 VAL A O 1
ATOM 892 N N . ARG A 1 120 ? -12.256 4.838 19.783 1.00 93.50 120 ARG A N 1
ATOM 893 C CA . ARG A 1 120 ? -11.699 4.832 18.428 1.00 93.50 120 ARG A CA 1
ATOM 894 C C . ARG A 1 120 ? -10.306 4.227 18.452 1.00 93.50 120 ARG A C 1
ATOM 896 O O . ARG A 1 120 ? -9.459 4.721 19.183 1.00 93.50 120 ARG A O 1
ATOM 903 N N . ALA A 1 121 ? -10.063 3.228 17.617 1.00 94.25 121 ALA A N 1
ATOM 904 C CA . ALA A 1 121 ? -8.721 2.821 17.218 1.00 94.25 121 ALA A CA 1
ATOM 905 C C . ALA A 1 121 ? -8.502 3.204 15.750 1.00 94.25 121 ALA A C 1
ATOM 907 O O . ALA A 1 121 ? -9.466 3.327 14.991 1.00 94.25 121 ALA A O 1
ATOM 908 N N . THR A 1 122 ? -7.247 3.418 15.372 1.00 95.31 122 THR A N 1
ATOM 909 C CA . THR A 1 122 ? -6.859 3.809 14.013 1.00 95.31 122 THR A CA 1
ATOM 910 C C . THR A 1 122 ? -5.837 2.810 13.509 1.00 95.31 122 THR A C 1
ATOM 912 O O . THR A 1 122 ? -4.875 2.543 14.219 1.00 95.31 122 THR A O 1
ATOM 915 N N . VAL A 1 123 ? -6.027 2.284 12.303 1.00 96.62 123 VAL A N 1
ATOM 916 C CA . VAL A 1 123 ? -5.006 1.497 11.603 1.00 96.62 123 VAL A CA 1
ATOM 917 C C . VAL A 1 123 ? -4.372 2.402 10.555 1.00 96.62 123 VAL A C 1
ATOM 919 O O . VAL A 1 123 ? -5.090 3.057 9.798 1.00 96.62 123 VAL A O 1
ATOM 922 N N . THR A 1 124 ? -3.046 2.463 10.536 1.00 96.44 124 THR A N 1
ATOM 923 C CA . THR A 1 124 ? -2.280 3.361 9.664 1.00 96.44 124 THR A CA 1
ATOM 924 C C . THR A 1 124 ? -1.321 2.543 8.811 1.00 96.44 124 THR A C 1
ATOM 926 O O . THR A 1 124 ? -0.663 1.650 9.334 1.00 96.44 124 THR A O 1
ATOM 929 N N . CYS A 1 125 ? -1.220 2.874 7.524 1.00 96.38 125 CYS A N 1
ATOM 930 C CA . CYS A 1 125 ? -0.145 2.431 6.639 1.00 96.38 125 CYS A CA 1
ATOM 931 C C . CYS A 1 125 ? 0.754 3.637 6.353 1.00 96.38 125 CYS A C 1
ATOM 933 O O . CYS A 1 125 ? 0.307 4.597 5.723 1.00 96.38 125 CYS A O 1
ATOM 935 N N . ASP A 1 126 ? 1.988 3.604 6.853 1.00 95.62 126 ASP A N 1
ATOM 936 C CA . ASP A 1 126 ? 2.974 4.672 6.657 1.00 95.62 126 ASP A CA 1
ATOM 937 C C . ASP A 1 126 ? 3.968 4.284 5.554 1.00 95.62 126 ASP A C 1
ATOM 939 O O . ASP A 1 126 ? 5.143 4.023 5.802 1.00 95.62 126 ASP A O 1
ATOM 943 N N . TYR A 1 127 ? 3.464 4.150 4.324 1.00 94.75 127 TYR A N 1
ATOM 944 C CA . TYR A 1 127 ? 4.280 3.858 3.144 1.00 94.75 127 TYR A CA 1
ATOM 945 C C . TYR A 1 127 ? 4.108 4.953 2.078 1.00 94.75 127 TYR A C 1
ATOM 947 O O . TYR A 1 127 ? 2.981 5.420 1.856 1.00 94.75 127 TYR A O 1
ATOM 955 N N . PRO A 1 128 ? 5.182 5.377 1.382 1.00 93.94 128 PRO A N 1
ATOM 956 C CA . PRO A 1 128 ? 5.077 6.353 0.306 1.00 93.94 128 PRO A CA 1
ATOM 957 C C . PRO A 1 128 ? 4.045 5.930 -0.741 1.00 93.94 128 PRO A C 1
ATOM 959 O O . PRO A 1 128 ? 4.082 4.816 -1.257 1.00 93.94 128 PRO A O 1
ATOM 962 N N . ARG A 1 129 ? 3.117 6.836 -1.065 1.00 93.50 129 ARG A N 1
ATOM 963 C CA . ARG A 1 129 ? 2.038 6.595 -2.039 1.00 93.50 129 ARG A CA 1
ATOM 964 C C . ARG A 1 129 ? 1.093 5.435 -1.664 1.00 93.50 129 ARG A C 1
ATOM 966 O O . ARG A 1 129 ? 0.351 4.961 -2.520 1.00 93.50 129 ARG A O 1
ATOM 973 N N . ALA A 1 130 ? 1.032 5.017 -0.392 1.00 92.06 130 ALA A N 1
ATOM 974 C CA . ALA A 1 130 ? 0.076 4.003 0.078 1.00 92.06 130 ALA A CA 1
ATOM 975 C C . ALA A 1 130 ? -1.382 4.369 -0.237 1.00 92.06 130 ALA A C 1
ATOM 977 O O . ALA A 1 130 ? -2.169 3.515 -0.632 1.00 92.06 130 ALA A O 1
ATOM 978 N N . ALA A 1 131 ? -1.734 5.651 -0.101 1.00 92.75 131 ALA A N 1
ATOM 979 C CA . ALA A 1 131 ? -3.073 6.137 -0.416 1.00 92.75 131 ALA A CA 1
ATOM 980 C C . ALA A 1 131 ? -3.406 6.010 -1.910 1.00 92.75 131 ALA A C 1
ATOM 982 O O . ALA A 1 131 ? -4.538 5.694 -2.246 1.00 92.75 131 ALA A O 1
ATOM 983 N N . GLU A 1 132 ? -2.441 6.226 -2.807 1.00 93.31 132 GLU A N 1
ATOM 984 C CA . GLU A 1 132 ? -2.649 5.994 -4.241 1.00 93.31 132 GLU A CA 1
ATOM 985 C C . GLU A 1 132 ? -2.824 4.498 -4.520 1.00 93.31 132 GLU A C 1
ATOM 987 O O . GLU A 1 132 ? -3.721 4.123 -5.266 1.00 93.31 132 GLU A O 1
ATOM 992 N N . ALA A 1 133 ? -2.018 3.644 -3.879 1.00 91.00 133 ALA A N 1
ATOM 993 C CA . ALA A 1 133 ? -2.101 2.193 -4.031 1.00 91.00 133 ALA A CA 1
ATOM 994 C C . ALA A 1 133 ? -3.439 1.615 -3.538 1.00 91.00 133 ALA A C 1
ATOM 996 O O . ALA A 1 133 ? -3.989 0.724 -4.176 1.00 91.00 133 ALA A O 1
ATOM 997 N N . GLU A 1 134 ? -4.003 2.163 -2.456 1.00 92.50 134 GLU A N 1
ATOM 998 C CA . GLU A 1 134 ? -5.318 1.775 -1.923 1.00 92.50 134 GLU A CA 1
ATOM 999 C C . GLU A 1 134 ? -6.441 1.920 -2.962 1.00 92.50 134 GLU A C 1
ATOM 1001 O O . GLU A 1 134 ? -7.393 1.145 -2.951 1.00 92.50 134 GLU A O 1
ATOM 1006 N N . TYR A 1 135 ? -6.333 2.891 -3.869 1.00 92.19 135 TYR A N 1
ATOM 1007 C CA . TYR A 1 135 ? -7.337 3.157 -4.904 1.00 92.19 135 TYR A CA 1
ATOM 1008 C C . TYR A 1 135 ? -6.847 2.826 -6.317 1.00 92.19 135 TYR A C 1
ATOM 1010 O O . TYR A 1 135 ? -7.546 3.112 -7.291 1.00 92.19 135 TYR A O 1
ATOM 1018 N N . ALA A 1 136 ? -5.659 2.233 -6.441 1.00 88.12 136 ALA A N 1
ATOM 1019 C CA . ALA A 1 136 ? -5.127 1.791 -7.716 1.00 88.12 136 ALA A CA 1
ATOM 1020 C C . ALA A 1 136 ? -5.908 0.580 -8.234 1.00 88.12 136 ALA A C 1
ATOM 1022 O O . ALA A 1 136 ? -6.532 -0.167 -7.479 1.00 88.12 136 ALA A O 1
ATOM 1023 N N . HIS A 1 137 ? -5.861 0.371 -9.544 1.00 82.56 137 HIS A N 1
ATOM 1024 C CA . HIS A 1 137 ? -6.399 -0.834 -10.158 1.00 82.56 137 HIS A CA 1
ATOM 1025 C C . HIS A 1 137 ? -5.329 -1.930 -10.168 1.00 82.56 137 HIS A C 1
ATOM 1027 O O . HIS A 1 137 ? -4.188 -1.672 -10.536 1.00 82.56 137 HIS A O 1
ATOM 1033 N N . GLY A 1 138 ? -5.709 -3.153 -9.790 1.00 76.25 138 GLY A N 1
ATOM 1034 C CA . GLY A 1 138 ? -4.820 -4.317 -9.785 1.00 76.25 138 GLY A CA 1
ATOM 1035 C C . GLY A 1 138 ? -4.733 -5.010 -8.427 1.00 76.25 138 GLY A C 1
ATOM 1036 O O . GLY A 1 138 ? -5.568 -4.803 -7.538 1.00 76.25 138 GLY A O 1
ATOM 1037 N N . ASP A 1 139 ? -3.718 -5.859 -8.292 1.00 71.50 139 ASP A N 1
ATOM 1038 C CA . ASP A 1 139 ? -3.461 -6.619 -7.072 1.00 71.50 139 ASP A CA 1
ATOM 1039 C C . ASP A 1 139 ? -3.081 -5.688 -5.912 1.00 71.50 139 ASP A C 1
ATOM 1041 O O . ASP A 1 139 ? -2.295 -4.751 -6.061 1.00 71.50 139 ASP A O 1
ATOM 1045 N N . GLY A 1 140 ? -3.676 -5.939 -4.744 1.00 73.06 140 GLY A N 1
ATOM 1046 C CA . GLY A 1 140 ? -3.531 -5.092 -3.556 1.00 73.06 140 GLY A CA 1
ATOM 1047 C C . GLY A 1 140 ? -4.385 -3.818 -3.562 1.00 73.06 140 GLY A C 1
ATOM 1048 O O . GLY A 1 140 ? -4.240 -2.988 -2.665 1.00 73.06 140 GLY A O 1
ATOM 1049 N N . SER A 1 141 ? -5.298 -3.663 -4.529 1.00 81.25 141 SER A N 1
ATOM 1050 C CA . SER A 1 141 ? -6.328 -2.619 -4.478 1.00 81.25 141 SER A CA 1
ATOM 1051 C C . SER A 1 141 ? -7.213 -2.763 -3.235 1.00 81.25 141 SER A C 1
ATOM 1053 O O . SER A 1 141 ? -7.558 -3.866 -2.804 1.00 81.25 141 SER A O 1
ATOM 1055 N N . HIS A 1 142 ? -7.585 -1.627 -2.647 1.00 91.12 142 HIS A N 1
ATOM 1056 C CA . HIS A 1 142 ? -8.403 -1.534 -1.440 1.00 91.12 142 HIS A CA 1
ATOM 1057 C C . HIS A 1 142 ? -7.906 -2.373 -0.249 1.00 91.12 142 HIS A C 1
ATOM 1059 O O . HIS A 1 142 ? -8.720 -2.886 0.525 1.00 91.12 142 HIS A O 1
ATOM 1065 N N . PHE A 1 143 ? -6.594 -2.568 -0.090 1.00 91.81 143 PHE A N 1
ATOM 1066 C CA . PHE A 1 143 ? -6.056 -3.465 0.934 1.00 91.81 143 PHE A CA 1
ATOM 1067 C C . PHE A 1 143 ? -6.496 -3.088 2.360 1.00 91.81 143 PHE A C 1
ATOM 1069 O O . PHE A 1 143 ? -6.833 -3.978 3.141 1.00 91.81 143 PHE A O 1
ATOM 1076 N N . MET A 1 144 ? -6.595 -1.795 2.689 1.00 94.06 144 MET A N 1
ATOM 1077 C CA . MET A 1 144 ? -7.059 -1.316 3.998 1.00 94.06 144 MET A CA 1
ATOM 1078 C C . MET A 1 144 ? -8.586 -1.361 4.116 1.00 94.06 144 MET A C 1
ATOM 1080 O O . MET A 1 144 ? -9.133 -1.866 5.101 1.00 94.06 144 MET A O 1
ATOM 1084 N N . GLY A 1 145 ? -9.299 -0.827 3.122 1.00 93.25 145 GLY A N 1
ATOM 1085 C CA . GLY A 1 145 ? -10.757 -0.718 3.144 1.00 93.25 145 GLY A CA 1
ATOM 1086 C C . GLY A 1 145 ? -11.446 -2.079 3.088 1.00 93.25 145 GLY A C 1
ATOM 1087 O O . GLY A 1 145 ? -12.428 -2.327 3.799 1.00 93.25 145 GLY A O 1
ATOM 1088 N N . ALA A 1 146 ? -10.906 -2.994 2.288 1.00 93.31 146 ALA A N 1
ATOM 1089 C CA . ALA A 1 146 ? -11.427 -4.342 2.172 1.00 93.31 146 ALA A CA 1
ATOM 1090 C C . ALA A 1 146 ? -11.078 -5.196 3.405 1.00 93.31 146 ALA A C 1
ATOM 1092 O O . ALA A 1 146 ? -11.923 -5.980 3.835 1.00 93.31 146 ALA A O 1
ATOM 1093 N N . ALA A 1 147 ? -9.921 -4.974 4.046 1.00 94.38 147 ALA A N 1
ATOM 1094 C CA . ALA A 1 147 ? -9.599 -5.576 5.343 1.00 94.38 147 ALA A CA 1
ATOM 1095 C C . ALA A 1 147 ? -10.572 -5.138 6.447 1.00 94.38 147 ALA A C 1
ATOM 1097 O O . ALA A 1 147 ? -11.138 -5.971 7.157 1.00 94.38 147 ALA A O 1
ATOM 1098 N N . ALA A 1 148 ? -10.837 -3.832 6.553 1.00 94.06 148 ALA A N 1
ATOM 1099 C CA . ALA A 1 148 ? -11.801 -3.302 7.514 1.00 94.06 148 ALA A CA 1
ATOM 1100 C C . ALA A 1 148 ? -13.214 -3.862 7.277 1.00 94.06 148 ALA A C 1
ATOM 1102 O O . ALA A 1 148 ? -13.902 -4.242 8.226 1.00 94.06 148 ALA A O 1
ATOM 1103 N N . SER A 1 149 ? -13.630 -3.953 6.011 1.00 94.12 149 SER A N 1
ATOM 1104 C CA . SER A 1 149 ? -14.934 -4.506 5.626 1.00 94.12 149 SER A CA 1
ATOM 1105 C C . SER A 1 149 ? -15.051 -5.994 5.951 1.00 94.12 149 SER A C 1
ATOM 1107 O O . SER A 1 149 ? -16.097 -6.444 6.415 1.00 94.12 149 SER A O 1
ATOM 1109 N N . GLU A 1 150 ? -13.987 -6.770 5.741 1.00 94.44 150 GLU A N 1
ATOM 1110 C CA . GLU A 1 150 ? -13.984 -8.190 6.074 1.00 94.44 150 GLU A CA 1
ATOM 1111 C C . GLU A 1 150 ? -14.101 -8.425 7.579 1.00 94.44 150 GLU A C 1
ATOM 1113 O O . GLU A 1 150 ? -14.971 -9.185 8.008 1.00 94.44 150 GLU A O 1
ATOM 1118 N N . VAL A 1 151 ? -13.283 -7.750 8.390 1.00 94.25 151 VAL A N 1
ATOM 1119 C CA . VAL A 1 151 ? -13.371 -7.884 9.851 1.00 94.25 151 VAL A CA 1
ATOM 1120 C C . VAL A 1 151 ? -14.748 -7.435 10.342 1.00 94.25 151 VAL A C 1
ATOM 1122 O O . VAL A 1 151 ? -15.360 -8.128 11.151 1.00 94.25 151 VAL A O 1
ATOM 1125 N N . ALA A 1 152 ? -15.302 -6.348 9.797 1.00 91.56 152 ALA A N 1
ATOM 1126 C CA . ALA A 1 152 ? -16.660 -5.919 10.127 1.00 91.56 152 ALA A CA 1
ATOM 1127 C C . ALA A 1 152 ? -17.719 -6.992 9.809 1.00 91.56 152 ALA A C 1
ATOM 1129 O O . ALA A 1 152 ? -18.644 -7.177 10.595 1.00 91.56 152 ALA A O 1
ATOM 1130 N N . ASN A 1 153 ? -17.576 -7.724 8.699 1.00 93.94 153 ASN A N 1
ATOM 1131 C CA . ASN A 1 153 ? -18.480 -8.819 8.340 1.00 93.94 153 ASN A CA 1
ATOM 1132 C C . ASN A 1 153 ? -18.313 -10.057 9.236 1.00 93.94 153 ASN A C 1
ATOM 1134 O O . ASN A 1 153 ? -19.300 -10.744 9.484 1.00 93.94 153 ASN A O 1
ATOM 1138 N N . ARG A 1 154 ? -17.102 -10.343 9.737 1.00 93.00 154 ARG A N 1
ATOM 1139 C CA . ARG A 1 154 ? -16.840 -11.474 10.653 1.00 93.00 154 ARG A CA 1
ATOM 1140 C C . ARG A 1 154 ? -17.494 -11.292 12.029 1.00 93.00 154 ARG A C 1
ATOM 1142 O O . ARG A 1 154 ? -17.839 -12.282 12.666 1.00 93.00 154 ARG A O 1
ATOM 1149 N N . HIS A 1 155 ? -17.651 -10.047 12.481 1.00 88.69 155 HIS A N 1
ATOM 1150 C CA . HIS A 1 155 ? -18.211 -9.697 13.798 1.00 88.69 155 HIS A CA 1
ATOM 1151 C C . HIS A 1 155 ? -19.643 -9.136 13.729 1.00 88.69 155 HIS A C 1
ATOM 1153 O O . HIS A 1 155 ? -20.110 -8.536 14.700 1.00 88.69 155 HIS A O 1
ATOM 1159 N N . ARG A 1 156 ? -20.324 -9.295 12.588 1.00 73.38 156 ARG A N 1
ATOM 1160 C CA . ARG A 1 156 ? -21.726 -8.902 12.389 1.00 73.38 156 ARG A CA 1
ATOM 1161 C C . ARG A 1 156 ? -22.686 -9.994 12.846 1.00 73.38 156 ARG A C 1
ATOM 1163 O O . ARG A 1 156 ? -23.734 -9.616 13.415 1.00 73.38 156 ARG A O 1
#

pLDDT: mean 91.44, std 6.68, range [54.19, 97.56]